Protein AF-A0A8H6H7E2-F1 (afdb_monomer_lite)

Sequence (109 aa):
MFEVPCPIKLKLCMFSFFFITAIAGLWVVVHDIRAQAAQRRENNALERSKCQSLYDANHCGYRPPALSDACHEWLECLRQDVEAVNHLELLAMYAADACDTFIRGIHPS

Secondary structure (DSSP, 8-state):
-----HHHHHHHHHHHHHHHHHHHHHHHHHHHHHHHHHHHHHHHHHHHHHHHHHHHHTTGGG--GGGHHHHHHHHHHHHS-TT---HHHHHHHHHHHHHHHHHHHHS--

InterPro domains:
  IPR018767 Brl1/Brr6 domain [PF10104] (10-106)
  IPR018767 Brl1/Brr6 domain [SM01042] (4-106)
  IPR040202 Nucleus export protein Brl1/Brr6 [PTHR28136] (11-105)

Structure (mmCIF, N/CA/C/O backbone):
data_AF-A0A8H6H7E2-F1
#
_entry.id   AF-A0A8H6H7E2-F1
#
loop_
_atom_site.group_PDB
_atom_site.id
_atom_site.type_symbol
_atom_site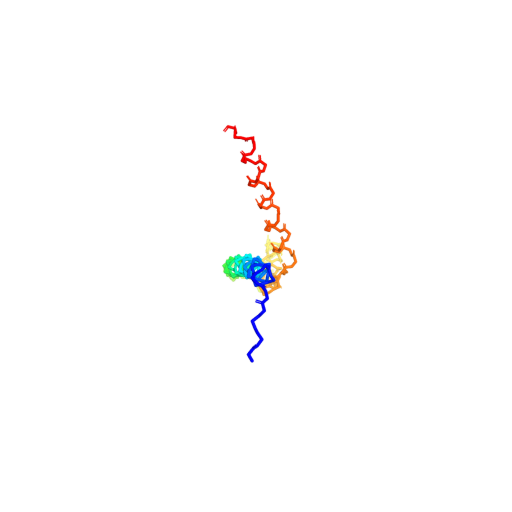.label_atom_id
_atom_site.label_alt_id
_atom_site.label_comp_id
_atom_site.label_asym_id
_atom_site.label_entity_id
_atom_site.label_seq_id
_atom_site.pdbx_PDB_ins_code
_atom_site.Cartn_x
_atom_site.Cartn_y
_atom_site.Cartn_z
_atom_site.occupancy
_atom_site.B_iso_or_equiv
_atom_site.auth_seq_id
_atom_site.auth_comp_id
_atom_site.auth_asym_id
_atom_site.auth_atom_id
_atom_site.pdbx_PDB_model_num
ATOM 1 N N . MET A 1 1 ? 30.992 -19.448 -43.030 1.00 39.03 1 MET A N 1
ATOM 2 C CA . MET A 1 1 ? 31.053 -18.259 -42.153 1.00 39.03 1 MET A CA 1
ATOM 3 C C . MET A 1 1 ? 30.236 -17.168 -42.822 1.00 39.03 1 MET A C 1
ATOM 5 O O . MET A 1 1 ? 30.654 -16.685 -43.859 1.00 39.03 1 MET A O 1
ATOM 9 N N . PHE A 1 2 ? 29.033 -16.874 -42.323 1.00 44.53 2 PHE A N 1
ATOM 10 C CA . PHE A 1 2 ? 28.203 -15.787 -42.855 1.00 44.53 2 PHE A CA 1
ATOM 11 C C . PHE A 1 2 ? 28.494 -14.519 -42.047 1.00 44.53 2 PHE A C 1
ATOM 13 O O . PHE A 1 2 ? 28.023 -14.372 -40.918 1.00 44.53 2 PHE A O 1
ATOM 20 N N . GLU A 1 3 ? 29.297 -13.616 -42.605 1.00 55.00 3 GLU A N 1
ATOM 21 C CA . GLU A 1 3 ? 29.420 -12.251 -42.093 1.00 55.00 3 GLU A CA 1
ATOM 22 C C . GLU A 1 3 ? 28.137 -11.488 -42.421 1.00 55.00 3 GLU A C 1
ATOM 24 O O . GLU A 1 3 ? 27.900 -11.032 -43.536 1.00 55.00 3 GLU A O 1
ATOM 29 N N . VAL A 1 4 ? 27.255 -11.408 -41.425 1.00 57.09 4 VAL A N 1
ATOM 30 C CA . VAL A 1 4 ? 26.025 -10.617 -41.493 1.00 57.09 4 VAL A CA 1
ATOM 31 C C . VAL A 1 4 ? 26.408 -9.135 -41.625 1.00 57.09 4 VAL A C 1
ATOM 33 O O . VAL A 1 4 ? 27.197 -8.656 -40.801 1.00 57.09 4 VAL A O 1
ATOM 36 N N . PRO A 1 5 ? 25.865 -8.391 -42.607 1.00 57.19 5 PRO A N 1
ATOM 37 C CA . PRO A 1 5 ? 26.291 -7.027 -42.890 1.00 57.19 5 PRO A CA 1
ATOM 38 C C . PRO A 1 5 ? 26.063 -6.096 -41.687 1.00 57.19 5 PRO A C 1
ATOM 40 O O . PRO A 1 5 ? 24.996 -6.073 -41.066 1.00 57.19 5 PRO A O 1
ATOM 43 N N . CYS A 1 6 ? 27.092 -5.297 -41.394 1.00 55.72 6 CYS A N 1
ATOM 44 C CA . CYS A 1 6 ? 27.223 -4.357 -40.274 1.00 55.72 6 CYS A CA 1
ATOM 45 C C . CYS A 1 6 ? 25.962 -3.522 -39.907 1.00 55.72 6 CYS A C 1
ATOM 47 O O . CYS A 1 6 ? 25.653 -3.426 -38.715 1.00 55.72 6 CYS A O 1
ATOM 49 N N . PRO A 1 7 ? 25.156 -2.975 -40.847 1.00 60.34 7 PRO A N 1
ATOM 50 C CA . PRO A 1 7 ? 23.979 -2.172 -40.486 1.00 60.34 7 PRO A CA 1
ATOM 51 C C . PRO A 1 7 ? 22.835 -2.975 -39.846 1.00 60.34 7 PRO A C 1
ATOM 53 O O . PRO A 1 7 ? 22.036 -2.406 -39.102 1.00 60.34 7 PRO A O 1
ATOM 56 N N . ILE A 1 8 ? 22.742 -4.286 -40.105 1.00 63.31 8 ILE A N 1
ATOM 57 C CA . ILE A 1 8 ? 21.694 -5.139 -39.521 1.00 63.31 8 ILE A CA 1
ATOM 58 C C . ILE A 1 8 ? 22.003 -5.398 -38.043 1.00 63.31 8 ILE A C 1
ATOM 60 O O . ILE A 1 8 ? 21.102 -5.321 -37.211 1.00 63.31 8 ILE A O 1
ATOM 64 N N . LYS A 1 9 ? 23.283 -5.609 -37.700 1.00 65.44 9 LYS A N 1
ATOM 65 C CA . LYS A 1 9 ? 23.725 -5.787 -36.308 1.00 65.44 9 LYS A CA 1
ATOM 66 C C . LYS A 1 9 ? 23.495 -4.529 -35.470 1.00 65.44 9 LYS A C 1
ATOM 68 O O . LYS A 1 9 ? 23.014 -4.641 -34.350 1.00 65.44 9 LYS A O 1
ATOM 73 N N . LEU A 1 10 ? 23.753 -3.340 -36.024 1.00 72.81 10 LEU A N 1
ATOM 74 C CA . LEU A 1 10 ? 23.512 -2.072 -35.325 1.00 72.81 10 LEU A CA 1
ATOM 75 C C . LEU A 1 10 ? 22.022 -1.859 -35.013 1.00 72.81 10 LEU A C 1
ATOM 77 O O . LEU A 1 10 ? 21.673 -1.519 -33.884 1.00 72.81 10 LEU A O 1
ATOM 81 N N . LYS A 1 11 ? 21.139 -2.102 -35.993 1.00 76.31 11 LYS A N 1
ATOM 82 C CA . LYS A 1 11 ? 19.684 -1.995 -35.798 1.00 76.31 11 LYS A CA 1
ATOM 83 C C . LYS A 1 11 ? 19.177 -3.006 -34.771 1.00 76.31 11 LYS A C 1
ATOM 85 O O . LYS A 1 11 ? 18.381 -2.631 -33.918 1.00 76.31 11 LYS A O 1
ATOM 90 N N . LEU A 1 12 ? 19.670 -4.246 -34.809 1.00 78.44 12 LEU A N 1
ATOM 91 C CA . LEU A 1 12 ? 19.303 -5.278 -33.835 1.00 78.44 12 LEU A CA 1
ATOM 92 C C . LEU A 1 12 ? 19.772 -4.918 -32.417 1.00 78.44 12 LEU A C 1
ATOM 94 O O . LEU A 1 12 ? 19.006 -5.065 -31.469 1.00 78.44 12 LEU A O 1
ATOM 98 N N . CYS A 1 13 ? 20.997 -4.399 -32.272 1.00 78.88 13 CYS A N 1
ATOM 99 C CA . CYS A 1 13 ? 21.530 -3.954 -30.984 1.00 78.88 13 CYS A CA 1
ATOM 100 C C . CYS A 1 13 ? 20.716 -2.791 -30.409 1.00 78.88 13 CYS A C 1
ATOM 102 O O . CYS A 1 13 ? 20.314 -2.862 -29.250 1.00 78.88 13 CYS A O 1
ATOM 104 N N . MET A 1 14 ? 20.410 -1.773 -31.222 1.00 81.12 14 MET A N 1
ATOM 105 C CA . MET A 1 14 ? 19.568 -0.637 -30.823 1.00 81.12 14 MET A CA 1
ATOM 106 C C . MET A 1 14 ? 18.171 -1.084 -30.389 1.00 81.12 14 MET A C 1
ATOM 108 O O . MET A 1 14 ? 17.667 -0.630 -29.364 1.00 81.12 14 MET A O 1
ATOM 112 N N . PHE A 1 15 ? 17.562 -2.010 -31.134 1.00 84.94 15 PHE A N 1
ATOM 113 C CA . PHE A 1 15 ? 16.248 -2.549 -30.795 1.00 84.94 15 PHE A CA 1
ATOM 114 C C . PHE A 1 15 ? 16.296 -3.367 -29.499 1.00 84.94 15 PHE A C 1
ATOM 116 O O . PHE A 1 15 ? 15.449 -3.185 -28.632 1.00 84.94 15 PHE A O 1
ATOM 123 N N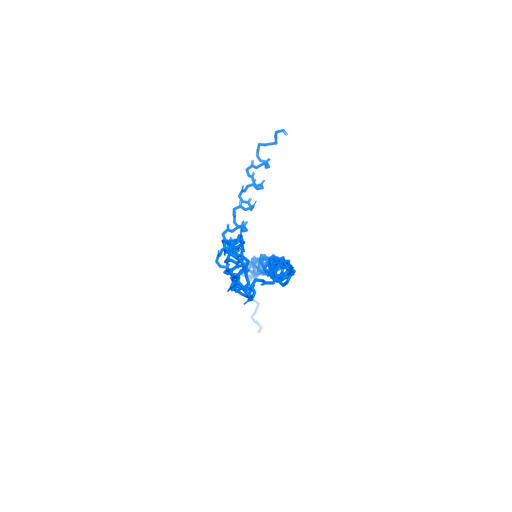 . SER A 1 16 ? 17.320 -4.209 -29.316 1.00 82.31 16 SER A N 1
ATOM 124 C CA . SER A 1 16 ? 17.491 -4.975 -28.075 1.00 82.31 16 SER A CA 1
ATOM 125 C C . SER A 1 16 ? 17.713 -4.063 -26.870 1.00 82.31 16 SER A C 1
ATOM 127 O O . SER A 1 16 ? 17.116 -4.285 -25.825 1.00 82.31 16 SER A O 1
ATOM 129 N N . PHE A 1 17 ? 18.500 -2.994 -27.031 1.00 84.12 17 PHE A N 1
ATOM 130 C CA . PHE A 1 17 ? 18.750 -2.025 -25.974 1.00 84.12 17 PHE A CA 1
ATOM 131 C C . PHE A 1 17 ? 17.454 -1.322 -25.574 1.00 84.12 17 PHE A C 1
ATOM 133 O O . PHE A 1 17 ? 17.142 -1.261 -24.391 1.00 84.12 17 PHE A O 1
ATOM 140 N N . PHE A 1 18 ? 16.657 -0.883 -26.554 1.00 86.06 18 PHE A N 1
ATOM 141 C CA . PHE A 1 18 ? 15.354 -0.269 -26.303 1.00 86.06 18 PHE A CA 1
ATOM 142 C C . PHE A 1 18 ? 14.374 -1.223 -25.605 1.00 86.06 18 PHE A C 1
ATOM 144 O O . PHE A 1 18 ? 13.664 -0.827 -24.685 1.00 86.06 18 PHE A O 1
ATOM 151 N N . PHE A 1 19 ? 14.349 -2.497 -25.999 1.00 87.38 19 PHE A N 1
ATOM 152 C CA . PHE A 1 19 ? 13.510 -3.496 -25.336 1.00 87.38 19 PHE A CA 1
ATOM 153 C C . PHE A 1 19 ? 13.964 -3.775 -23.902 1.00 87.38 19 PHE A C 1
ATOM 155 O O . PHE A 1 19 ? 13.130 -3.852 -23.003 1.00 87.38 19 PHE A O 1
ATOM 162 N N . ILE A 1 20 ? 15.272 -3.892 -23.668 1.00 85.81 20 ILE A N 1
ATOM 163 C CA . ILE A 1 20 ? 15.824 -4.119 -22.329 1.00 85.81 20 ILE A CA 1
ATOM 164 C C . ILE A 1 20 ? 15.513 -2.928 -21.421 1.00 85.81 20 ILE A C 1
ATOM 166 O O . ILE A 1 20 ? 15.065 -3.133 -20.294 1.00 85.81 20 ILE A O 1
ATOM 170 N N . THR A 1 21 ? 15.691 -1.694 -21.899 1.00 85.94 21 THR A N 1
ATOM 171 C CA . THR A 1 21 ? 15.378 -0.499 -21.104 1.00 85.94 21 THR A CA 1
ATOM 172 C C . THR A 1 21 ? 13.879 -0.360 -20.847 1.00 85.94 21 THR A C 1
ATOM 174 O O . THR A 1 21 ? 13.498 -0.034 -19.725 1.00 85.94 21 THR A O 1
ATOM 177 N N . ALA A 1 22 ? 13.022 -0.677 -21.821 1.00 86.69 22 ALA A N 1
ATOM 178 C CA . ALA A 1 22 ? 11.571 -0.679 -21.632 1.00 86.69 22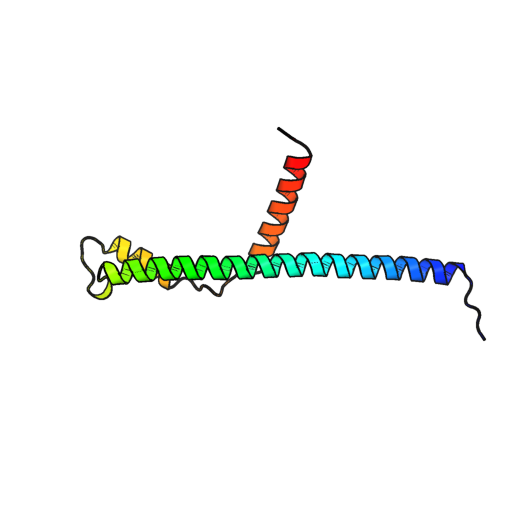 ALA A CA 1
ATOM 179 C C . ALA A 1 22 ? 11.120 -1.720 -20.592 1.00 86.69 22 ALA A C 1
ATOM 181 O O . ALA A 1 22 ? 10.324 -1.407 -19.707 1.00 86.69 22 ALA A O 1
ATOM 182 N N . ILE A 1 23 ? 11.662 -2.941 -20.651 1.00 86.88 23 ILE A N 1
ATOM 183 C CA . ILE A 1 23 ? 11.359 -4.002 -19.678 1.00 86.88 23 ILE A CA 1
ATOM 184 C C . ILE A 1 23 ? 11.878 -3.624 -18.287 1.00 86.88 23 ILE A C 1
ATOM 186 O O . ILE A 1 23 ? 11.165 -3.813 -17.302 1.00 86.88 23 ILE A O 1
ATOM 190 N N . ALA A 1 24 ? 13.088 -3.068 -18.194 1.00 84.75 24 ALA A N 1
ATOM 191 C CA . ALA A 1 24 ? 13.651 -2.605 -16.930 1.00 84.75 24 ALA A CA 1
ATOM 192 C C . ALA A 1 24 ? 12.809 -1.474 -16.317 1.00 84.75 24 ALA A C 1
ATOM 194 O O . ALA A 1 24 ? 12.510 -1.513 -15.127 1.00 84.75 24 ALA A O 1
ATOM 195 N N . GLY A 1 25 ? 12.358 -0.515 -17.132 1.00 83.19 25 GLY A N 1
ATOM 196 C CA . GLY A 1 25 ? 11.455 0.550 -16.695 1.00 83.19 25 GLY A CA 1
ATOM 197 C C . GLY A 1 25 ? 10.121 0.008 -16.180 1.00 83.19 25 GLY A C 1
ATOM 198 O O . GLY A 1 25 ? 9.675 0.394 -15.101 1.00 83.19 25 GLY A O 1
ATOM 199 N N . LEU A 1 26 ? 9.521 -0.953 -16.891 1.00 85.12 26 LEU A N 1
ATOM 200 C CA . LEU A 1 26 ? 8.295 -1.614 -16.436 1.00 85.12 26 LEU A CA 1
ATOM 201 C C . LEU A 1 26 ? 8.505 -2.331 -15.094 1.00 85.12 26 LEU A C 1
ATOM 203 O O . LEU A 1 26 ? 7.651 -2.262 -14.213 1.00 85.12 26 LEU A O 1
ATOM 207 N N . TRP A 1 27 ? 9.654 -2.984 -14.915 1.00 83.38 27 TRP A N 1
ATOM 208 C CA . TRP A 1 27 ? 10.014 -3.638 -13.659 1.00 83.38 27 TRP A CA 1
ATOM 209 C C . TRP A 1 27 ? 10.126 -2.664 -12.490 1.00 83.38 27 TRP A C 1
ATOM 211 O O . TRP A 1 27 ? 9.654 -2.985 -11.401 1.00 83.38 27 TRP A O 1
ATOM 221 N N . VAL A 1 28 ? 10.704 -1.482 -12.712 1.00 86.00 28 VAL A N 1
ATOM 222 C CA . VAL A 1 28 ? 10.786 -0.432 -11.688 1.00 86.00 28 VAL A CA 1
ATOM 223 C C . VAL A 1 28 ? 9.387 0.009 -11.260 1.00 86.00 28 VAL A C 1
ATOM 225 O O . VAL A 1 28 ? 9.101 0.025 -10.066 1.00 86.00 28 VAL A O 1
ATOM 228 N N . VAL A 1 29 ? 8.488 0.272 -12.213 1.00 78.62 29 VAL A N 1
ATOM 229 C CA . VAL A 1 29 ? 7.097 0.664 -11.915 1.00 78.62 29 VAL A CA 1
ATOM 230 C C . VAL A 1 29 ? 6.367 -0.434 -11.138 1.00 78.62 29 VAL A C 1
ATOM 232 O O . VAL A 1 29 ? 5.728 -0.169 -10.123 1.00 78.62 29 VAL A O 1
ATOM 235 N N . VAL A 1 30 ? 6.490 -1.693 -11.568 1.00 80.62 30 VAL A N 1
ATOM 236 C CA . VAL A 1 30 ? 5.869 -2.830 -10.869 1.00 80.62 30 VAL A CA 1
ATOM 237 C C . VAL A 1 30 ? 6.426 -2.989 -9.456 1.00 80.62 30 VAL A C 1
ATOM 239 O O . VAL A 1 30 ? 5.672 -3.298 -8.531 1.00 80.62 30 VAL A O 1
ATOM 242 N N . HIS A 1 31 ? 7.732 -2.800 -9.276 1.00 80.44 31 HIS A N 1
ATOM 243 C CA . HIS A 1 31 ? 8.362 -2.865 -7.964 1.00 80.44 31 HIS A CA 1
ATOM 244 C C . HIS A 1 31 ? 7.832 -1.766 -7.038 1.00 80.44 31 HIS A C 1
ATOM 246 O O . HIS A 1 31 ? 7.489 -2.052 -5.892 1.00 80.44 31 HIS A O 1
ATOM 252 N N . ASP A 1 32 ? 7.705 -0.541 -7.541 1.00 81.25 32 ASP A N 1
ATOM 253 C CA . ASP A 1 32 ? 7.203 0.588 -6.761 1.00 81.25 32 ASP A CA 1
ATOM 254 C C . ASP A 1 32 ? 5.733 0.395 -6.351 1.00 81.25 32 ASP A C 1
ATOM 256 O O . ASP A 1 32 ? 5.380 0.523 -5.180 1.00 81.25 32 ASP A O 1
ATOM 260 N N . ILE A 1 33 ? 4.887 -0.087 -7.269 1.00 77.00 33 ILE A N 1
ATOM 261 C CA . ILE A 1 33 ? 3.492 -0.450 -6.962 1.00 77.00 33 ILE A CA 1
ATOM 262 C C . ILE A 1 33 ? 3.418 -1.518 -5.867 1.00 77.00 33 ILE A C 1
ATOM 264 O O . ILE A 1 33 ? 2.562 -1.451 -4.984 1.00 77.00 33 ILE A O 1
ATOM 268 N N . ARG A 1 34 ? 4.300 -2.523 -5.906 1.00 79.62 34 ARG A N 1
ATOM 269 C CA . ARG A 1 34 ? 4.350 -3.564 -4.868 1.00 79.62 34 ARG A CA 1
ATOM 270 C C . ARG A 1 34 ? 4.793 -3.002 -3.521 1.00 79.62 34 ARG A C 1
ATOM 272 O O . ARG A 1 34 ? 4.231 -3.407 -2.507 1.00 79.62 34 ARG A O 1
ATOM 279 N N . ALA A 1 35 ? 5.754 -2.083 -3.507 1.00 81.94 35 ALA A N 1
ATOM 280 C CA . ALA A 1 35 ? 6.190 -1.414 -2.286 1.00 81.94 35 ALA A CA 1
ATOM 281 C C . ALA A 1 35 ? 5.053 -0.574 -1.681 1.00 81.94 35 ALA A C 1
ATOM 283 O O . ALA A 1 35 ? 4.740 -0.727 -0.501 1.00 81.94 35 ALA A O 1
ATOM 284 N N . GLN A 1 36 ? 4.351 0.213 -2.502 1.00 78.38 36 GLN A N 1
ATOM 285 C CA . GLN A 1 36 ? 3.172 0.967 -2.063 1.00 78.3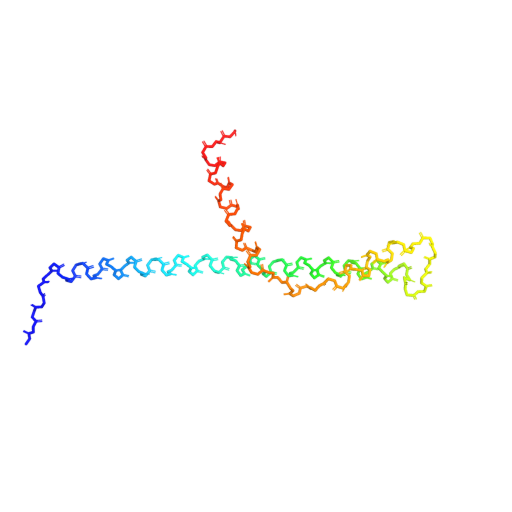8 36 GLN A CA 1
ATOM 286 C C . GLN A 1 36 ? 2.047 0.050 -1.563 1.00 78.38 36 GLN A C 1
ATOM 288 O O . GLN A 1 36 ? 1.394 0.352 -0.563 1.00 78.38 36 GLN A O 1
ATOM 293 N N . ALA A 1 37 ? 1.831 -1.095 -2.218 1.00 75.00 37 ALA A N 1
ATOM 294 C CA . ALA A 1 37 ? 0.869 -2.094 -1.764 1.00 75.00 37 ALA A CA 1
ATOM 295 C C . ALA A 1 37 ? 1.234 -2.647 -0.380 1.00 75.00 37 ALA A C 1
ATOM 297 O O . ALA A 1 37 ? 0.363 -2.753 0.481 1.00 75.00 37 ALA A O 1
ATOM 298 N N . ALA A 1 38 ? 2.509 -2.981 -0.158 1.00 79.88 38 ALA A N 1
ATOM 299 C CA . ALA A 1 38 ? 2.994 -3.472 1.129 1.00 79.88 38 ALA A CA 1
ATOM 300 C C . ALA A 1 38 ? 2.796 -2.426 2.235 1.00 79.88 38 ALA A C 1
ATOM 302 O O . ALA A 1 38 ? 2.207 -2.738 3.267 1.00 79.88 38 ALA A O 1
ATOM 303 N N . GLN A 1 39 ? 3.161 -1.171 1.973 1.00 82.06 39 GLN A N 1
ATOM 304 C CA . GLN A 1 39 ? 2.978 -0.078 2.928 1.00 82.06 39 GLN A CA 1
ATOM 305 C C . GLN A 1 39 ? 1.497 0.167 3.265 1.00 82.06 39 GLN A C 1
ATOM 307 O O . GLN A 1 39 ? 1.147 0.418 4.417 1.00 82.06 39 GLN A O 1
ATOM 312 N N . ARG A 1 40 ? 0.591 0.036 2.287 1.00 77.12 40 ARG A N 1
ATOM 313 C CA . ARG A 1 40 ? -0.857 0.103 2.547 1.00 77.12 40 ARG A CA 1
ATOM 314 C C . ARG A 1 40 ? -1.353 -1.044 3.415 1.00 77.12 40 ARG A C 1
ATOM 316 O O . ARG A 1 40 ? -2.163 -0.804 4.302 1.00 77.12 40 ARG A O 1
ATOM 323 N N . ARG A 1 41 ? -0.860 -2.267 3.204 1.00 78.31 41 ARG A N 1
ATOM 324 C CA . ARG A 1 41 ? -1.209 -3.409 4.069 1.00 78.31 41 ARG A CA 1
ATOM 325 C C . ARG A 1 41 ? -0.769 -3.168 5.507 1.00 78.31 41 ARG A C 1
ATOM 327 O O . ARG A 1 41 ? -1.541 -3.444 6.419 1.00 78.31 41 ARG A O 1
ATOM 334 N N . GLU A 1 42 ? 0.427 -2.621 5.707 1.00 82.62 42 GLU A N 1
ATOM 335 C CA . GLU A 1 42 ? 0.931 -2.270 7.041 1.00 82.62 42 GLU A CA 1
ATOM 336 C C . GLU A 1 42 ? 0.062 -1.200 7.715 1.00 82.62 42 GLU A C 1
ATOM 338 O O . GLU A 1 42 ? -0.346 -1.373 8.865 1.00 82.62 42 GLU A O 1
ATOM 343 N N . ASN A 1 43 ? -0.301 -0.139 6.988 1.00 81.81 43 ASN A N 1
ATOM 344 C CA . ASN A 1 43 ? -1.184 0.910 7.504 1.00 81.81 43 ASN A CA 1
ATOM 345 C C . ASN A 1 43 ? -2.588 0.381 7.837 1.00 81.81 43 ASN A C 1
ATOM 347 O O . ASN A 1 43 ? -3.105 0.659 8.917 1.00 81.81 43 ASN A O 1
ATOM 351 N N . ASN A 1 44 ? -3.175 -0.438 6.961 1.00 80.25 44 ASN A N 1
ATOM 352 C CA . ASN A 1 44 ? -4.481 -1.060 7.194 1.00 80.25 44 ASN A CA 1
ATOM 353 C C . ASN A 1 44 ? -4.441 -2.018 8.400 1.00 80.25 44 ASN A C 1
ATOM 355 O O . ASN A 1 44 ? -5.391 -2.084 9.179 1.00 80.25 44 ASN A O 1
ATOM 359 N N . ALA A 1 45 ? -3.336 -2.747 8.595 1.00 82.31 45 ALA A N 1
ATOM 360 C CA . ALA A 1 45 ? -3.149 -3.606 9.763 1.00 82.31 45 ALA A CA 1
ATOM 361 C C . ALA A 1 45 ? -3.050 -2.792 11.066 1.00 82.31 45 ALA A C 1
ATOM 363 O O . ALA A 1 45 ? -3.633 -3.179 12.083 1.00 82.31 45 ALA A O 1
ATOM 364 N N . LEU A 1 46 ? -2.353 -1.651 11.036 1.00 86.62 46 LEU A N 1
ATOM 365 C CA . LEU A 1 46 ? -2.286 -0.713 12.161 1.00 86.62 46 LEU A CA 1
ATOM 366 C C . LEU A 1 46 ? -3.660 -0.128 12.498 1.00 86.62 46 LEU A C 1
ATOM 368 O O . LEU A 1 46 ? -4.046 -0.096 13.669 1.00 86.62 46 LEU A O 1
ATOM 372 N N . GLU A 1 47 ? -4.410 0.305 11.488 1.00 84.44 47 GLU A N 1
ATOM 373 C CA . GLU A 1 47 ? -5.753 0.857 11.664 1.00 84.44 47 GLU A CA 1
ATOM 374 C C . GLU A 1 47 ? -6.714 -0.186 12.243 1.00 84.44 47 GLU A C 1
ATOM 376 O O . GLU A 1 47 ? -7.393 0.079 13.237 1.00 84.44 47 GLU A O 1
ATOM 381 N N . ARG A 1 48 ? -6.666 -1.422 11.734 1.00 85.38 48 ARG A N 1
ATOM 382 C CA . ARG A 1 48 ? -7.426 -2.543 12.293 1.00 85.38 48 ARG A CA 1
ATOM 383 C C . ARG A 1 48 ? -7.065 -2.821 13.752 1.00 85.38 48 ARG A C 1
ATOM 385 O O . ARG A 1 48 ? -7.963 -3.011 14.568 1.00 85.38 48 ARG A O 1
ATOM 392 N N . SER A 1 49 ? -5.777 -2.814 14.098 1.00 87.12 49 SER A N 1
ATOM 393 C CA . SER A 1 49 ? -5.316 -2.981 15.486 1.00 87.12 49 SER A CA 1
ATOM 394 C C . SER A 1 49 ? -5.865 -1.880 16.403 1.00 87.12 49 SER A C 1
ATOM 396 O O . SER A 1 49 ? -6.338 -2.152 17.509 1.00 87.12 49 SER A O 1
ATOM 398 N N . LYS A 1 50 ? -5.896 -0.633 15.918 1.00 90.19 50 LYS A N 1
ATOM 399 C CA . LYS A 1 50 ? -6.496 0.494 16.641 1.00 90.19 50 LYS A CA 1
ATOM 400 C C . LYS A 1 50 ? -8.002 0.305 16.839 1.00 90.19 50 LYS A C 1
ATOM 402 O O . LYS A 1 50 ? -8.484 0.490 17.956 1.00 90.19 50 LYS A O 1
ATOM 407 N N . CYS A 1 51 ? -8.730 -0.099 15.799 1.00 89.25 51 CYS A N 1
ATOM 408 C CA . CYS A 1 51 ? -10.159 -0.402 15.890 1.00 89.25 51 CYS A CA 1
ATOM 409 C C . CYS A 1 51 ? -10.439 -1.554 16.864 1.00 89.25 51 CYS A C 1
ATOM 411 O O . CYS A 1 51 ? -11.367 -1.461 17.664 1.00 89.25 51 CYS A O 1
ATOM 413 N N . GLN A 1 52 ? -9.605 -2.598 16.862 1.00 89.19 52 GLN A N 1
ATOM 414 C CA . GLN A 1 52 ? -9.720 -3.710 17.806 1.00 89.19 52 GLN A CA 1
ATOM 415 C C . GLN A 1 52 ? -9.529 -3.251 19.252 1.00 89.19 52 GLN A C 1
ATOM 417 O O . GLN A 1 52 ? -10.361 -3.539 20.106 1.00 89.19 52 GLN A O 1
ATOM 422 N N . SER A 1 53 ? -8.481 -2.465 19.507 1.00 91.06 53 SER A N 1
ATOM 423 C CA . SER A 1 53 ? -8.213 -1.894 20.830 1.00 91.06 53 SER A CA 1
ATOM 424 C C . SER A 1 53 ? -9.388 -1.053 21.343 1.00 91.06 53 SER A C 1
ATOM 426 O O . SER A 1 53 ? -9.797 -1.200 22.493 1.00 91.06 53 SER A O 1
ATOM 428 N N . LEU A 1 54 ? -9.988 -0.219 20.486 1.00 89.19 54 LEU A N 1
ATOM 429 C CA . LEU A 1 54 ? -11.159 0.589 20.844 1.00 89.19 54 LEU A CA 1
ATOM 430 C C . LEU A 1 54 ? -12.405 -0.265 21.104 1.00 89.19 54 LEU A C 1
ATOM 432 O O . LEU A 1 54 ? -13.128 -0.009 22.069 1.00 89.19 54 LEU A O 1
ATOM 436 N N . TYR A 1 55 ? -12.639 -1.288 20.283 1.00 88.88 55 TYR A N 1
ATOM 437 C CA . TYR A 1 55 ? -13.754 -2.219 20.447 1.00 88.88 55 TYR A CA 1
ATOM 438 C C . TYR A 1 55 ? -13.670 -2.981 21.780 1.00 88.88 55 TYR A C 1
ATOM 440 O O . TYR A 1 55 ? -14.663 -3.082 22.510 1.00 88.88 55 TYR A O 1
ATOM 448 N N . ASP A 1 56 ? -12.472 -3.461 22.121 1.00 89.81 56 ASP A N 1
ATOM 449 C CA . ASP A 1 56 ? -12.212 -4.226 23.341 1.00 89.81 56 ASP A CA 1
ATOM 450 C C . ASP A 1 56 ? -12.250 -3.332 24.590 1.00 89.81 56 ASP A C 1
ATOM 452 O O . ASP A 1 56 ? -12.902 -3.683 25.578 1.00 89.81 56 ASP A O 1
ATOM 456 N N . ALA A 1 57 ? -11.629 -2.147 24.533 1.00 90.19 57 ALA A N 1
ATOM 457 C CA . ALA A 1 57 ? -11.600 -1.187 25.641 1.00 90.19 57 ALA A CA 1
ATOM 458 C C . ALA A 1 57 ? -12.995 -0.674 26.031 1.00 90.19 57 ALA A C 1
ATOM 460 O O . ALA A 1 57 ? -13.236 -0.367 27.196 1.00 90.19 57 ALA A O 1
ATOM 461 N N . ASN A 1 58 ? -13.919 -0.598 25.069 1.00 86.31 58 ASN A N 1
ATOM 462 C CA . ASN A 1 58 ? -15.297 -0.159 25.302 1.00 86.31 58 ASN A CA 1
ATOM 463 C C . ASN A 1 58 ? -16.276 -1.322 25.517 1.00 86.31 58 ASN A C 1
ATOM 465 O O . ASN A 1 58 ? -17.487 -1.102 25.569 1.00 86.31 58 ASN A O 1
ATOM 469 N N . HIS A 1 59 ? -15.775 -2.556 25.646 1.00 85.62 59 HIS A N 1
ATOM 470 C CA . HIS A 1 59 ? -16.585 -3.751 25.884 1.00 85.62 59 HIS A CA 1
ATOM 471 C C . HIS A 1 59 ? -17.748 -3.907 24.892 1.00 85.62 59 HIS A C 1
ATOM 473 O O . HIS A 1 59 ? -18.845 -4.348 25.252 1.00 85.62 59 HIS A O 1
ATOM 479 N N . CYS A 1 60 ? -17.509 -3.577 23.620 1.00 83.75 60 CYS A N 1
ATOM 480 C CA . CYS A 1 60 ? -18.541 -3.574 22.585 1.00 83.75 60 CYS A CA 1
ATOM 481 C C . CYS A 1 60 ? -19.214 -4.945 22.372 1.00 83.75 60 CYS A C 1
ATOM 483 O O . CYS A 1 60 ? -20.348 -4.998 21.894 1.00 83.75 60 CYS A O 1
ATOM 485 N N . GLY A 1 61 ? -18.584 -6.045 22.809 1.00 79.81 61 GLY A N 1
ATOM 486 C CA . GLY A 1 61 ? -19.182 -7.386 22.840 1.00 79.81 61 GLY A CA 1
ATOM 487 C C . GLY A 1 61 ? -20.425 -7.519 23.736 1.00 79.81 61 GLY A C 1
ATOM 488 O O . GLY A 1 61 ? -21.273 -8.367 23.472 1.00 79.81 61 GLY A O 1
ATOM 489 N N . TYR A 1 62 ? -20.587 -6.649 24.739 1.00 80.25 62 TYR A N 1
ATOM 490 C CA . TYR A 1 62 ? -21.778 -6.586 25.602 1.00 80.25 62 TYR A CA 1
ATOM 491 C C . TYR A 1 62 ? -22.807 -5.537 25.140 1.00 80.25 62 TYR A C 1
ATOM 493 O O . TYR A 1 62 ? -23.829 -5.342 25.795 1.00 80.25 62 TYR A O 1
ATOM 501 N N . ARG A 1 63 ? -22.555 -4.893 23.991 1.00 64.62 63 ARG A N 1
ATOM 502 C CA . ARG A 1 63 ? -23.410 -3.906 23.311 1.00 64.62 63 ARG A CA 1
ATOM 503 C C . ARG A 1 63 ? -23.940 -2.791 24.237 1.00 64.62 63 ARG A C 1
ATOM 505 O O . ARG A 1 63 ? -25.143 -2.719 24.492 1.00 64.62 63 ARG A O 1
ATOM 512 N N . PRO A 1 64 ? -23.063 -1.893 24.725 1.00 70.06 64 PRO A N 1
ATOM 513 C CA . PRO A 1 64 ? -23.492 -0.730 25.497 1.00 70.06 64 PRO A CA 1
ATOM 514 C C . PRO A 1 64 ? -24.385 0.193 24.638 1.00 70.06 64 PRO A C 1
ATOM 516 O O . PRO A 1 64 ? -23.983 0.574 23.537 1.00 70.06 64 PRO A O 1
ATOM 519 N N . PRO A 1 65 ? -25.584 0.595 25.108 1.00 70.06 65 PRO A N 1
ATOM 520 C CA . PRO A 1 65 ? -26.548 1.336 24.286 1.00 70.06 65 PRO A CA 1
ATOM 521 C C . PRO A 1 65 ? -26.050 2.727 23.867 1.00 70.06 65 PRO A C 1
ATOM 523 O O . PRO A 1 65 ? -26.361 3.181 22.771 1.00 70.06 65 PRO A O 1
ATOM 526 N N . ALA A 1 66 ? -25.228 3.377 24.698 1.00 79.31 66 ALA A N 1
ATOM 527 C CA . ALA A 1 66 ? -24.694 4.715 24.437 1.00 79.31 6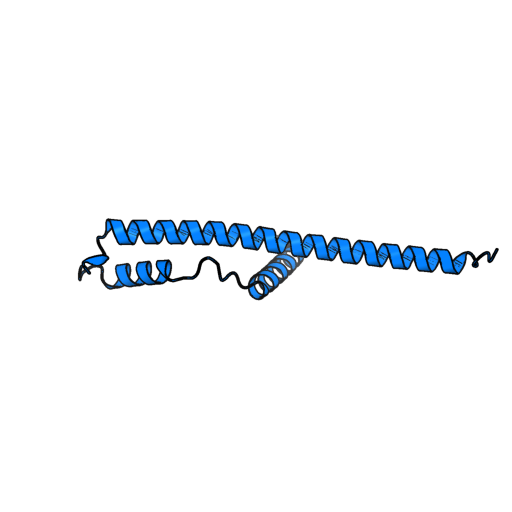6 ALA A CA 1
ATOM 528 C C . ALA A 1 66 ? -23.574 4.759 23.379 1.00 79.31 66 ALA A C 1
ATOM 530 O O . ALA A 1 66 ? -23.303 5.825 22.838 1.00 79.31 66 ALA A O 1
ATOM 531 N N . LEU A 1 67 ? -22.931 3.623 23.081 1.00 81.50 67 LEU A N 1
ATOM 532 C CA . LEU A 1 67 ? -21.871 3.513 22.068 1.00 81.50 67 LEU A CA 1
ATOM 533 C C . LEU A 1 67 ? -22.256 2.547 20.942 1.00 81.50 67 LEU A C 1
ATOM 535 O O . LEU A 1 67 ? -21.385 2.031 20.251 1.00 81.50 67 LEU A O 1
ATOM 539 N N . SER A 1 68 ? -23.547 2.272 20.750 1.00 84.00 68 SER A N 1
ATOM 540 C CA . SER A 1 68 ? -23.988 1.283 19.759 1.00 84.00 68 SER A CA 1
ATOM 541 C C . SER A 1 68 ? -23.508 1.607 18.337 1.00 84.00 68 SER A C 1
ATOM 543 O O . SER A 1 68 ? -23.025 0.701 17.657 1.00 84.00 68 SER A O 1
ATOM 545 N N . ASP A 1 69 ? -23.540 2.883 17.947 1.00 87.06 69 ASP A N 1
ATOM 546 C CA . ASP A 1 69 ? -23.057 3.360 16.646 1.00 87.06 69 ASP A CA 1
ATOM 547 C C . ASP A 1 69 ? -21.527 3.259 16.531 1.00 87.06 69 ASP A C 1
ATOM 549 O O . ASP A 1 69 ? -21.017 2.667 15.584 1.00 87.06 69 ASP A O 1
ATOM 553 N N . ALA A 1 70 ? -20.783 3.728 17.539 1.00 85.25 70 ALA A N 1
ATOM 554 C CA . ALA A 1 70 ? -19.316 3.653 17.553 1.00 85.25 70 ALA A CA 1
ATOM 555 C C . ALA A 1 70 ? -18.805 2.200 17.561 1.00 85.25 70 ALA A C 1
ATOM 557 O O . ALA A 1 70 ? -17.869 1.844 16.848 1.00 85.25 70 ALA A O 1
ATOM 558 N N . CYS A 1 71 ? -19.460 1.320 18.322 1.00 88.38 71 CYS A N 1
ATOM 559 C CA . CYS A 1 71 ? -19.168 -0.109 18.320 1.00 88.38 71 CYS A CA 1
ATOM 560 C C . CYS A 1 71 ? -19.472 -0.760 16.964 1.00 88.38 71 CYS A C 1
ATOM 562 O O . CYS A 1 71 ? -18.809 -1.733 16.602 1.00 88.38 71 CYS A O 1
ATOM 564 N N . HIS A 1 72 ? -20.474 -0.268 16.228 1.00 88.81 72 HIS A N 1
ATOM 565 C CA . HIS A 1 72 ? -20.766 -0.741 14.878 1.00 88.81 72 HIS A CA 1
ATOM 566 C C . HIS A 1 72 ? -19.674 -0.310 13.899 1.00 88.81 72 HIS A C 1
ATOM 568 O O . HIS A 1 72 ? -19.153 -1.153 13.176 1.00 88.81 72 HIS A O 1
ATOM 574 N N . GLU A 1 73 ? -19.256 0.951 13.960 1.00 88.44 73 GLU A N 1
ATOM 575 C CA . GLU A 1 73 ? -18.179 1.501 13.134 1.00 88.44 73 GLU A CA 1
ATOM 576 C C . GLU A 1 73 ? -16.850 0.758 13.353 1.00 88.44 73 GLU A C 1
ATOM 578 O O . GLU A 1 73 ? -16.204 0.320 12.400 1.00 88.44 73 GLU A O 1
ATOM 583 N N . TRP A 1 74 ? -16.458 0.507 14.607 1.00 89.56 74 TRP A N 1
ATOM 584 C CA . TRP A 1 74 ? -15.249 -0.277 14.892 1.00 89.56 74 TRP A CA 1
ATOM 585 C C . TRP A 1 74 ? -15.372 -1.735 14.444 1.00 89.56 74 TRP A C 1
ATOM 587 O O . TRP A 1 74 ? -14.384 -2.327 14.007 1.00 89.56 74 TRP A O 1
ATOM 597 N N . LEU A 1 75 ? -16.571 -2.321 14.511 1.00 87.56 75 LEU A N 1
ATOM 598 C CA . LEU A 1 75 ? -16.822 -3.668 13.996 1.00 87.56 75 LEU A CA 1
ATOM 599 C C . LEU A 1 75 ? -16.725 -3.720 12.466 1.00 87.56 75 LEU A C 1
ATOM 601 O O . LEU A 1 75 ? -16.220 -4.703 11.921 1.00 87.56 75 LEU A O 1
ATOM 605 N N . GLU A 1 76 ? -17.195 -2.687 11.772 1.00 87.44 76 GLU A N 1
ATOM 606 C CA . GLU A 1 76 ? -17.035 -2.553 10.323 1.00 87.44 76 GLU A CA 1
ATOM 607 C C . GLU A 1 76 ? -15.565 -2.373 9.941 1.00 87.44 76 GLU A C 1
ATOM 609 O O . GLU A 1 76 ? -15.079 -3.094 9.069 1.00 87.44 76 GLU A O 1
ATOM 614 N N . CYS A 1 77 ? -14.825 -1.527 10.663 1.00 86.44 77 CYS A N 1
ATOM 615 C CA . CYS A 1 77 ? -13.374 -1.392 10.514 1.00 86.44 77 CYS A CA 1
ATOM 616 C C . CYS A 1 77 ? -12.646 -2.739 10.703 1.00 86.44 77 CYS A C 1
ATOM 618 O O . CYS A 1 77 ? -11.759 -3.096 9.933 1.00 86.44 77 CYS A O 1
ATOM 620 N N . LEU A 1 78 ? -13.059 -3.553 11.683 1.00 82.06 78 LEU A N 1
ATOM 621 C CA . LEU A 1 78 ? -12.493 -4.890 11.915 1.00 82.06 78 LEU A CA 1
ATOM 622 C C . LEU A 1 78 ? -12.817 -5.908 10.814 1.00 82.06 78 LEU A C 1
ATOM 624 O O . LEU A 1 78 ? -12.094 -6.903 10.677 1.00 82.06 78 LEU A O 1
ATOM 628 N N . ARG A 1 79 ? -13.916 -5.691 10.083 1.00 83.00 79 ARG A N 1
ATOM 629 C CA . ARG A 1 79 ? -14.381 -6.533 8.973 1.00 83.00 79 ARG A CA 1
ATOM 630 C C . ARG A 1 79 ? -13.792 -6.133 7.627 1.00 83.00 79 ARG A C 1
ATOM 632 O O . ARG A 1 79 ? -13.870 -6.943 6.705 1.00 83.00 79 ARG A O 1
ATOM 639 N N . GLN A 1 80 ? -13.232 -4.932 7.499 1.00 75.88 80 GLN A N 1
ATOM 640 C CA . GLN A 1 80 ? -12.527 -4.545 6.285 1.00 75.88 80 GLN A CA 1
ATOM 641 C C . GLN A 1 80 ? -11.322 -5.460 6.075 1.00 75.88 80 GLN A C 1
ATOM 643 O O . GLN A 1 80 ? -10.494 -5.680 6.963 1.00 75.88 80 GLN A O 1
ATOM 648 N N . ASP A 1 81 ? -11.267 -6.041 4.882 1.00 64.00 81 ASP A N 1
ATOM 649 C CA . ASP A 1 81 ? -10.273 -7.040 4.545 1.00 64.00 81 ASP A CA 1
ATOM 650 C C . ASP A 1 81 ? -8.934 -6.352 4.250 1.00 64.00 81 ASP A C 1
ATOM 652 O O . ASP A 1 81 ? -8.757 -5.694 3.224 1.00 64.00 81 ASP A O 1
ATOM 656 N N . VAL A 1 82 ? -7.985 -6.483 5.180 1.00 60.66 82 VAL A N 1
ATOM 657 C CA . VAL A 1 82 ? -6.645 -5.866 5.116 1.00 60.66 82 VAL A CA 1
ATOM 658 C C . VAL A 1 82 ? -5.873 -6.338 3.874 1.00 60.66 82 VAL A C 1
ATOM 660 O O . VAL A 1 82 ? -4.984 -5.639 3.383 1.00 60.66 82 VAL A O 1
ATOM 663 N N . GLU A 1 83 ? -6.223 -7.511 3.342 1.00 57.94 83 GLU A N 1
ATOM 664 C CA . GLU A 1 83 ? -5.548 -8.127 2.200 1.00 57.94 83 GLU A CA 1
ATOM 665 C C . GLU A 1 83 ? -6.123 -7.728 0.838 1.00 57.94 83 GLU A C 1
ATOM 667 O O . GLU A 1 83 ? -5.435 -7.903 -0.175 1.00 57.94 83 GLU A O 1
ATOM 672 N N . ALA A 1 84 ? -7.327 -7.142 0.797 1.00 58.94 84 ALA A N 1
ATOM 673 C CA . ALA A 1 84 ? -8.003 -6.719 -0.430 1.00 58.94 84 ALA A CA 1
ATOM 674 C C . ALA A 1 84 ? -7.400 -5.418 -0.984 1.00 58.94 84 ALA A C 1
ATOM 676 O O . ALA A 1 84 ? -8.063 -4.402 -1.173 1.00 58.94 84 ALA A O 1
ATOM 677 N N . VAL A 1 85 ? -6.100 -5.442 -1.254 1.00 61.28 85 VAL A N 1
ATOM 678 C CA . VAL A 1 85 ? -5.418 -4.352 -1.935 1.00 61.28 85 VAL A CA 1
ATOM 679 C C . VAL A 1 85 ? -5.680 -4.492 -3.429 1.00 61.28 85 VAL A C 1
ATOM 681 O O . VAL A 1 85 ? -5.118 -5.362 -4.099 1.00 61.28 85 VAL A O 1
ATOM 684 N N . ASN A 1 86 ? -6.551 -3.637 -3.958 1.00 68.38 86 ASN A N 1
ATOM 685 C CA . ASN A 1 86 ? -6.894 -3.640 -5.370 1.00 68.38 86 ASN A CA 1
ATOM 686 C C . ASN A 1 86 ? -5.718 -3.094 -6.197 1.00 68.38 86 ASN A C 1
ATOM 688 O O . ASN A 1 86 ? -5.442 -1.896 -6.224 1.00 68.38 86 ASN A O 1
ATOM 692 N N . HIS A 1 87 ? -5.004 -3.982 -6.889 1.00 65.94 87 HIS A N 1
ATOM 693 C CA . HIS A 1 87 ? -3.861 -3.612 -7.731 1.00 65.94 87 HIS A CA 1
ATOM 694 C C . HIS A 1 87 ? -4.215 -2.595 -8.828 1.00 65.94 87 HIS A C 1
ATOM 696 O O . HIS A 1 87 ? -3.355 -1.811 -9.228 1.00 65.94 87 HIS A O 1
ATOM 702 N N . LEU A 1 88 ? -5.469 -2.582 -9.294 1.00 67.81 88 LEU A N 1
ATOM 703 C CA . LEU A 1 88 ? -5.945 -1.605 -10.273 1.00 67.81 88 LEU A CA 1
ATOM 704 C C . LEU A 1 88 ? -6.045 -0.197 -9.666 1.00 67.81 88 LEU A C 1
ATOM 706 O O . LEU A 1 88 ? -5.688 0.783 -10.313 1.00 67.81 88 LEU A O 1
ATOM 710 N N . GLU A 1 89 ? -6.489 -0.107 -8.412 1.00 71.69 89 GLU A N 1
ATOM 711 C CA . GLU A 1 89 ? -6.576 1.151 -7.669 1.00 71.69 89 GLU A CA 1
ATOM 712 C C . GLU A 1 89 ? -5.181 1.724 -7.405 1.00 71.69 89 GLU A C 1
ATOM 714 O O . GLU A 1 89 ? -4.938 2.897 -7.670 1.00 71.69 89 GLU A O 1
ATOM 719 N N . LEU A 1 90 ? -4.227 0.880 -7.001 1.00 70.44 90 LEU A N 1
ATOM 720 C CA . LEU A 1 90 ? -2.821 1.273 -6.856 1.00 70.44 90 LEU A CA 1
ATOM 721 C C . LEU A 1 90 ? -2.220 1.819 -8.156 1.00 70.44 90 LEU A C 1
ATOM 723 O O . LEU A 1 90 ? -1.530 2.834 -8.131 1.00 70.44 90 LEU A O 1
ATOM 727 N N . LEU A 1 91 ? -2.487 1.164 -9.290 1.00 71.06 91 LEU A N 1
ATOM 728 C CA . LEU A 1 91 ? -2.043 1.639 -10.604 1.00 71.06 91 LEU A CA 1
ATOM 729 C C . LEU A 1 91 ? -2.633 3.013 -10.939 1.00 71.06 91 LEU A C 1
ATOM 731 O O . LEU A 1 91 ? -1.911 3.886 -11.419 1.00 71.06 91 LEU A O 1
ATOM 735 N N . ALA A 1 92 ? -3.925 3.215 -10.672 1.00 73.69 92 ALA A N 1
ATOM 736 C CA . ALA A 1 92 ? -4.590 4.496 -10.894 1.00 73.69 92 ALA A CA 1
ATOM 737 C C . ALA A 1 92 ? -4.019 5.601 -9.992 1.00 73.69 92 ALA A C 1
ATOM 739 O O . ALA A 1 92 ? -3.792 6.715 -10.459 1.00 73.69 92 ALA A O 1
ATOM 740 N N . MET A 1 93 ? -3.732 5.287 -8.726 1.00 72.88 93 MET A N 1
ATOM 741 C CA . MET A 1 93 ? -3.098 6.224 -7.797 1.00 72.88 93 MET A CA 1
ATOM 742 C C . MET A 1 93 ? -1.678 6.587 -8.220 1.00 72.88 93 MET A C 1
ATOM 744 O O . MET A 1 93 ? -1.335 7.764 -8.213 1.00 72.88 93 MET A O 1
ATOM 748 N N . TYR A 1 94 ? -0.877 5.608 -8.642 1.00 77.06 94 TYR A N 1
ATOM 749 C CA . TYR A 1 94 ? 0.463 5.862 -9.168 1.00 77.06 94 TYR A CA 1
ATOM 750 C C . TYR A 1 94 ? 0.419 6.766 -10.407 1.00 77.06 94 TYR A C 1
ATOM 752 O O . TYR A 1 94 ? 1.183 7.722 -10.514 1.00 77.06 94 TYR A O 1
ATOM 760 N N . ALA A 1 95 ? -0.513 6.506 -11.330 1.00 75.44 95 ALA A N 1
ATOM 761 C CA . ALA A 1 95 ? -0.712 7.353 -12.501 1.00 75.44 95 ALA A CA 1
ATOM 762 C C . ALA A 1 95 ? -1.135 8.780 -12.113 1.00 75.44 95 ALA A C 1
ATOM 764 O O . ALA A 1 95 ? -0.630 9.742 -12.689 1.00 75.44 95 ALA A O 1
ATOM 765 N N . ALA A 1 96 ? -2.019 8.925 -11.123 1.00 79.62 96 ALA A N 1
ATOM 766 C CA . ALA A 1 96 ? -2.445 10.226 -10.619 1.00 79.62 96 ALA A CA 1
ATOM 767 C C . ALA A 1 96 ? -1.286 11.005 -9.973 1.00 79.62 96 ALA A C 1
ATOM 769 O O . ALA A 1 96 ? -1.118 12.183 -10.275 1.00 79.62 96 ALA A O 1
ATOM 770 N N . ASP A 1 97 ? -0.463 10.351 -9.151 1.00 78.94 97 ASP A N 1
ATOM 771 C CA . ASP A 1 97 ? 0.694 10.964 -8.485 1.00 78.94 97 ASP A CA 1
ATOM 772 C C . ASP A 1 97 ? 1.791 11.365 -9.486 1.00 78.94 97 ASP A C 1
ATOM 774 O O . ASP A 1 97 ? 2.362 12.457 -9.414 1.00 78.94 97 ASP A O 1
ATOM 778 N N . ALA A 1 98 ? 2.021 10.535 -10.508 1.00 79.12 98 ALA A N 1
ATOM 779 C CA . ALA A 1 98 ? 2.915 10.864 -11.614 1.00 79.12 98 ALA A CA 1
ATOM 780 C C . ALA A 1 98 ? 2.408 12.075 -12.421 1.00 79.12 98 ALA A C 1
ATOM 782 O O . ALA A 1 98 ? 3.189 12.972 -12.755 1.00 79.12 98 ALA A O 1
ATOM 783 N N . CYS A 1 99 ? 1.104 12.129 -12.713 1.00 78.19 99 CYS A N 1
ATOM 784 C CA . CYS A 1 99 ? 0.484 13.275 -13.377 1.00 78.19 99 CYS A CA 1
ATOM 785 C C . CYS A 1 99 ? 0.570 14.549 -12.528 1.00 78.19 99 CYS A C 1
ATOM 787 O O . CYS A 1 99 ? 0.917 15.604 -13.057 1.00 78.19 99 CYS A O 1
ATOM 789 N N . ASP A 1 100 ? 0.289 14.464 -11.231 1.00 83.12 100 ASP A N 1
ATOM 790 C CA . ASP A 1 100 ? 0.341 15.608 -10.320 1.00 83.12 100 ASP A CA 1
ATOM 791 C C . ASP A 1 100 ? 1.775 16.131 -10.161 1.00 83.12 100 ASP A C 1
ATOM 793 O O . ASP A 1 100 ? 2.018 17.331 -10.28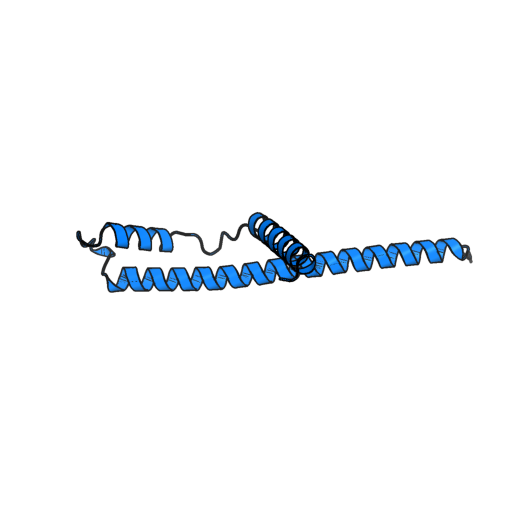6 1.00 83.12 100 ASP A O 1
ATOM 797 N N . THR A 1 101 ? 2.756 15.236 -10.019 1.00 81.88 101 THR A N 1
ATOM 798 C CA . THR A 1 101 ? 4.181 15.602 -9.999 1.00 81.88 101 THR A CA 1
ATOM 799 C C . THR A 1 101 ? 4.590 16.334 -11.280 1.00 81.88 101 THR A C 1
ATOM 801 O O . THR A 1 101 ? 5.302 17.338 -11.222 1.00 81.88 101 THR A O 1
ATOM 804 N N . PHE A 1 102 ? 4.113 15.883 -12.443 1.00 79.69 102 PHE A N 1
ATOM 805 C CA . PHE A 1 102 ? 4.379 16.550 -13.717 1.00 79.69 102 PHE A CA 1
ATOM 806 C C . PHE A 1 102 ? 3.735 17.944 -13.787 1.00 79.69 102 PHE A C 1
ATOM 808 O O . PHE A 1 102 ? 4.386 18.906 -14.195 1.00 79.69 102 PHE A O 1
ATOM 815 N N . ILE A 1 103 ? 2.484 18.077 -13.337 1.00 81.88 103 ILE A N 1
ATOM 816 C CA . ILE A 1 103 ? 1.755 19.355 -13.311 1.00 81.88 103 ILE A CA 1
ATOM 817 C C . ILE A 1 103 ? 2.431 20.355 -12.364 1.00 81.88 103 ILE A C 1
ATOM 819 O O . ILE A 1 103 ? 2.681 21.496 -12.762 1.00 81.88 103 ILE A O 1
ATOM 823 N N . ARG A 1 104 ? 2.792 19.933 -11.146 1.00 77.69 104 ARG A N 1
ATOM 824 C CA . ARG A 1 104 ? 3.527 20.774 -10.183 1.00 77.69 104 ARG A CA 1
ATOM 825 C C . ARG A 1 104 ? 4.925 21.142 -10.680 1.00 77.69 104 ARG A C 1
ATOM 827 O O . ARG A 1 104 ? 5.400 22.236 -10.404 1.00 77.69 104 ARG A O 1
ATOM 834 N N . GLY A 1 105 ? 5.574 20.264 -11.444 1.00 71.62 105 GLY A N 1
ATOM 835 C CA . GLY A 1 105 ? 6.855 20.559 -12.089 1.00 71.62 105 GLY A CA 1
ATOM 836 C C . GLY A 1 105 ? 6.767 21.637 -13.178 1.00 71.62 105 GLY A C 1
ATOM 837 O O . GLY A 1 105 ? 7.736 22.362 -13.394 1.00 71.62 105 GLY A O 1
ATOM 838 N N . ILE A 1 106 ? 5.617 21.767 -13.848 1.00 66.56 106 ILE A N 1
ATOM 839 C CA . ILE A 1 106 ? 5.371 22.775 -14.896 1.00 66.56 106 ILE A CA 1
ATOM 840 C C . ILE A 1 106 ? 4.922 24.118 -14.305 1.00 66.56 106 ILE A C 1
ATOM 842 O O . ILE A 1 106 ? 5.259 25.168 -14.852 1.00 66.56 106 ILE A O 1
ATOM 846 N N . HIS A 1 107 ? 4.203 24.095 -13.183 1.00 52.38 107 HIS A N 1
ATOM 847 C CA . HIS A 1 107 ? 3.832 25.283 -12.415 1.00 52.38 107 HIS A CA 1
ATOM 848 C C . HIS A 1 107 ? 4.489 25.256 -11.028 1.00 52.38 107 HIS A C 1
ATOM 850 O O . HIS A 1 107 ? 3.820 24.935 -10.043 1.00 52.38 107 HIS A O 1
ATOM 856 N N . PRO A 1 108 ? 5.785 25.608 -10.923 1.00 56.53 108 PRO A N 1
ATOM 857 C CA . PRO A 1 108 ? 6.393 25.851 -9.627 1.00 56.53 108 PRO A CA 1
ATOM 858 C C . PRO A 1 108 ? 5.785 27.140 -9.060 1.00 56.53 108 PRO A C 1
ATOM 860 O O . PRO A 1 108 ? 6.035 28.230 -9.575 1.00 56.53 108 PRO A O 1
ATOM 863 N N . SER A 1 109 ? 4.918 27.002 -8.058 1.00 51.78 109 SER A N 1
ATOM 864 C CA . SER A 1 109 ? 4.445 28.115 -7.227 1.00 51.78 109 SER A CA 1
ATOM 865 C C . SER A 1 109 ? 5.556 28.632 -6.326 1.00 51.78 109 SER A C 1
ATOM 867 O O . SER A 1 109 ? 6.173 27.765 -5.662 1.00 51.78 109 SER A O 1
#

Radius of gyration: 25.43 Å; chains: 1; bounding box: 58×46×69 Å

pLDDT: mean 77.32, std 10.92, range [39.03, 91.06]

Foldseek 3Di:
DDPDDPVVVVVVVVVVVVVVVVVVVVVVVVVVLVVVLVVQLVVLVVQLVVLVCVLVVVVCVVPDPVCNVVNVVSVVSNVPDSNPPPSVVSVVVVVVVVVVVVVCVVPVD

Organism: NCBI:txid980116